Protein AF-A0A9D1A1F4-F1 (afdb_monomer)

Sequence (70 aa):
MNFEDWQVRVDSIDLGDLRLYHAYAFNEKTQQIIEGDTEDPDEEYVRQRFQQQLAMTLMQLEMERQMGER

Radius of gyration: 14.2 Å; Cα contacts (8 Å, |Δi|>4): 94; chains: 1; bounding box: 26×20×47 Å

pLDDT: mean 90.11, std 8.8, range [48.09, 96.88]

Secondary structure (DSSP, 8-state):
--GGGEEEEEEEEE-SS-EEEEEEEEETTTTEEEEEEEEES-HHHHHHHHHHHHHHHHHHHHHHHHHHT-

Solvent-accessible surface area (backbone atoms only — not comparable to full-atom values): 4125 Å² total; per-residue (Å²): 131,65,72,88,57,47,49,77,48,73,50,74,48,81,70,85,91,48,51,37,22,41,27,36,31,40,24,80,91,78,73,46,76,48,77,46,96,54,73,35,73,46,58,66,60,30,48,56,53,35,54,54,50,50,54,52,52,54,51,50,55,46,50,52,51,65,64,70,78,112

Structure (mmCIF, N/CA/C/O backbone):
data_AF-A0A9D1A1F4-F1
#
_entry.id   AF-A0A9D1A1F4-F1
#
loop_
_atom_site.group_PDB
_atom_site.id
_atom_site.type_symbol
_atom_site.label_atom_id
_atom_site.label_alt_id
_atom_site.label_comp_id
_atom_site.label_asym_id
_atom_site.label_entity_id
_atom_site.label_seq_id
_atom_site.pdbx_PDB_ins_code
_atom_site.Cartn_x
_atom_site.Cartn_y
_atom_site.Cartn_z
_atom_site.occupancy
_atom_site.B_iso_or_equiv
_atom_site.auth_seq_id
_atom_site.auth_comp_id
_atom_site.auth_asym_id
_atom_site.auth_atom_id
_atom_site.pdbx_PDB_model_num
ATOM 1 N N . MET A 1 1 ? -7.873 0.514 16.097 1.00 67.81 1 MET A N 1
ATOM 2 C CA . MET A 1 1 ? -7.856 -0.409 14.925 1.00 67.81 1 MET A CA 1
ATOM 3 C C . MET A 1 1 ? -6.562 -1.208 14.970 1.00 67.81 1 MET A C 1
ATOM 5 O O . MET A 1 1 ? -5.549 -0.615 15.309 1.00 67.81 1 MET A O 1
ATOM 9 N N . ASN A 1 2 ? -6.561 -2.508 14.649 1.00 74.75 2 ASN A N 1
ATOM 10 C CA . ASN A 1 2 ? -5.336 -3.321 14.701 1.00 74.75 2 ASN A CA 1
ATOM 11 C C . ASN A 1 2 ? -4.636 -3.366 13.337 1.00 74.75 2 ASN A C 1
ATOM 13 O O . ASN A 1 2 ? -5.295 -3.494 12.309 1.00 74.75 2 ASN A O 1
ATOM 17 N N . PHE A 1 3 ? -3.301 -3.303 13.332 1.00 74.12 3 PHE A N 1
ATOM 18 C CA . PHE A 1 3 ? -2.476 -3.394 12.116 1.00 74.12 3 PHE A CA 1
ATOM 19 C C . PHE A 1 3 ? -2.673 -4.727 11.374 1.00 74.12 3 PHE A C 1
ATOM 21 O O . PHE A 1 3 ? -2.683 -4.762 10.152 1.00 74.12 3 PHE A O 1
ATOM 28 N N . GLU A 1 4 ? -2.913 -5.810 12.116 1.00 82.44 4 GLU A N 1
ATOM 29 C CA . GLU A 1 4 ? -3.139 -7.161 11.581 1.00 82.44 4 GLU A CA 1
ATOM 30 C C . GLU A 1 4 ? -4.409 -7.286 10.722 1.00 82.44 4 GLU A C 1
ATOM 32 O O . GLU A 1 4 ? -4.533 -8.227 9.943 1.00 82.44 4 GLU A O 1
ATOM 37 N N . ASP A 1 5 ? -5.345 -6.337 10.836 1.00 88.81 5 ASP A N 1
ATOM 38 C CA . ASP A 1 5 ? -6.565 -6.308 10.022 1.00 88.81 5 ASP A CA 1
ATOM 39 C C . ASP A 1 5 ? -6.332 -5.732 8.611 1.00 88.81 5 ASP A C 1
ATOM 41 O O . ASP A 1 5 ? -7.247 -5.746 7.785 1.00 88.81 5 ASP A O 1
ATOM 45 N N . TRP A 1 6 ? -5.135 -5.202 8.335 1.00 92.75 6 TRP A N 1
ATOM 46 C CA . TRP A 1 6 ? -4.789 -4.559 7.070 1.00 92.75 6 TRP A CA 1
ATOM 47 C C . TRP A 1 6 ? -3.950 -5.479 6.187 1.00 9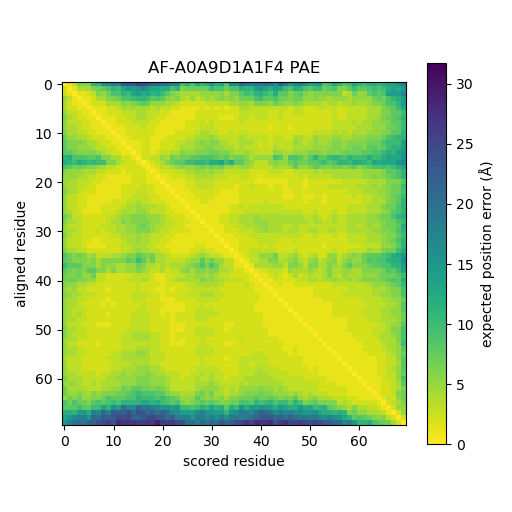2.75 6 TRP A C 1
ATOM 49 O O . TRP A 1 6 ? -2.850 -5.897 6.547 1.00 92.75 6 TRP A O 1
ATOM 59 N N . GLN A 1 7 ? -4.453 -5.755 4.987 1.00 93.62 7 GLN A N 1
ATOM 60 C CA . GLN A 1 7 ? -3.728 -6.505 3.967 1.00 93.62 7 GLN A CA 1
ATOM 61 C C . GLN A 1 7 ? -2.997 -5.541 3.037 1.00 93.62 7 GLN A C 1
ATOM 63 O O . GLN A 1 7 ? -3.640 -4.753 2.346 1.00 93.62 7 GLN A O 1
ATOM 68 N N . VAL A 1 8 ? -1.667 -5.633 2.988 1.00 92.81 8 VAL A N 1
ATOM 69 C CA . VAL A 1 8 ? -0.836 -4.865 2.049 1.00 92.81 8 VAL A CA 1
ATOM 70 C C . VAL A 1 8 ? -0.774 -5.572 0.700 1.00 92.81 8 VAL A C 1
ATOM 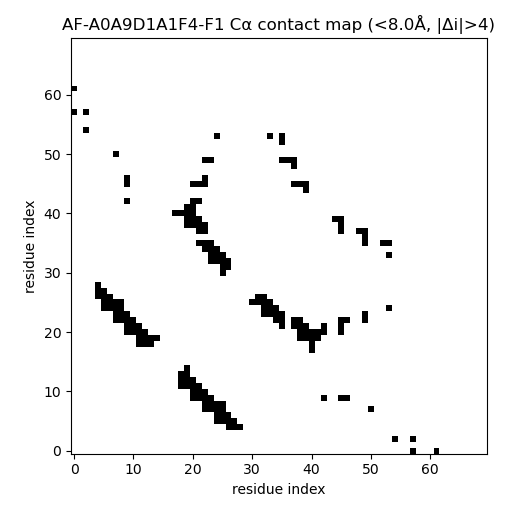72 O O . VAL A 1 8 ? -0.439 -6.756 0.624 1.00 92.81 8 VAL A O 1
ATOM 75 N N . ARG A 1 9 ? -1.039 -4.827 -0.370 1.00 94.69 9 ARG A N 1
ATOM 76 C CA . ARG A 1 9 ? -0.935 -5.270 -1.761 1.00 94.69 9 ARG A CA 1
ATOM 77 C C . ARG A 1 9 ? -0.032 -4.326 -2.539 1.00 94.69 9 ARG A C 1
ATOM 79 O O . ARG A 1 9 ? 0.133 -3.171 -2.160 1.00 94.69 9 ARG A O 1
ATOM 86 N N . VAL A 1 10 ? 0.577 -4.859 -3.592 1.00 95.19 10 VAL A N 1
ATOM 87 C CA . VAL A 1 10 ? 1.395 -4.093 -4.531 1.00 95.19 10 VAL A CA 1
ATOM 88 C C . VAL A 1 10 ? 0.931 -4.476 -5.922 1.00 95.19 10 VAL A C 1
ATOM 90 O O . VAL A 1 10 ? 1.024 -5.645 -6.296 1.00 95.19 10 VAL A O 1
ATOM 93 N N . ASP A 1 11 ? 0.406 -3.497 -6.642 1.00 95.19 11 ASP A N 1
ATOM 94 C CA . ASP A 1 11 ? -0.007 -3.639 -8.028 1.00 95.19 11 ASP A CA 1
ATOM 95 C C . ASP A 1 11 ? 1.061 -3.024 -8.932 1.00 95.19 11 ASP A C 1
ATOM 97 O O . 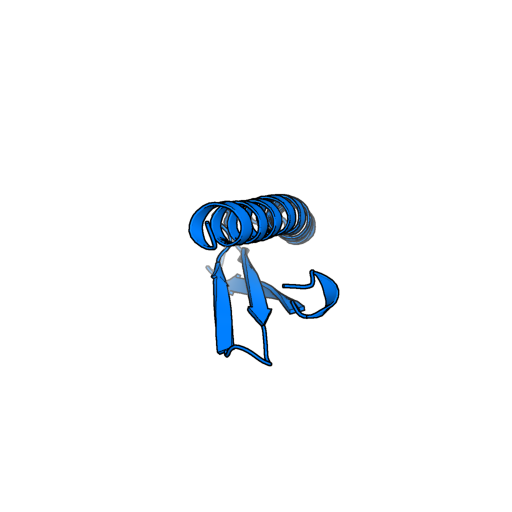ASP A 1 11 ? 1.876 -2.208 -8.501 1.00 95.19 11 ASP A O 1
ATOM 101 N N . SER A 1 12 ? 1.078 -3.438 -10.198 1.00 94.75 12 SER A N 1
ATOM 102 C CA . SER A 1 12 ? 2.040 -2.932 -11.172 1.00 94.75 12 SER A CA 1
ATOM 103 C C . SER A 1 12 ? 1.354 -2.454 -12.439 1.00 94.75 12 SER A C 1
ATOM 105 O O . SER A 1 12 ? 0.471 -3.145 -12.955 1.00 94.75 12 SER A O 1
ATOM 107 N N . ILE A 1 13 ? 1.828 -1.342 -12.986 1.00 93.62 13 ILE A N 1
ATOM 108 C CA . ILE A 1 13 ? 1.426 -0.815 -14.286 1.00 93.62 13 ILE A CA 1
ATOM 109 C C . ILE A 1 13 ? 2.594 -0.999 -15.252 1.00 93.62 13 ILE A C 1
ATOM 111 O O . ILE A 1 13 ? 3.721 -0.595 -14.967 1.00 93.62 13 ILE A O 1
ATOM 115 N N . ASP A 1 14 ? 2.321 -1.627 -16.393 1.00 94.62 14 ASP A N 1
ATOM 116 C CA . ASP A 1 14 ? 3.290 -1.810 -17.471 1.00 94.62 14 ASP A CA 1
ATOM 117 C C . ASP A 1 14 ? 3.171 -0.657 -18.478 1.00 94.62 14 ASP A C 1
ATOM 119 O O . ASP A 1 14 ? 2.104 -0.445 -19.060 1.00 94.62 14 ASP A O 1
ATOM 123 N N . LEU A 1 15 ? 4.253 0.101 -18.656 1.00 93.19 15 LEU A N 1
ATOM 124 C CA . LEU A 1 15 ? 4.348 1.244 -19.569 1.00 93.19 15 LEU A CA 1
ATOM 125 C C . LEU A 1 15 ? 5.159 0.914 -20.835 1.00 93.19 15 LEU A C 1
ATOM 127 O O . LEU A 1 15 ? 5.422 1.797 -21.649 1.00 93.19 15 LEU A O 1
ATOM 131 N N . GLY A 1 16 ? 5.524 -0.356 -21.036 1.00 92.56 16 GLY A N 1
ATOM 132 C CA . GLY A 1 16 ? 6.282 -0.842 -22.186 1.00 92.56 16 GLY A CA 1
ATOM 133 C C . GLY A 1 16 ? 7.782 -0.946 -21.915 1.00 92.56 16 GLY A C 1
ATOM 134 O O . GLY A 1 16 ? 8.338 -2.039 -21.981 1.00 92.56 16 GLY A O 1
ATOM 135 N N . ASP A 1 17 ? 8.447 0.172 -21.622 1.00 93.19 17 ASP A N 1
ATOM 136 C CA . ASP A 1 17 ? 9.878 0.224 -21.274 1.00 93.19 17 ASP A CA 1
ATOM 137 C C . ASP A 1 17 ? 10.134 0.260 -19.759 1.00 93.19 17 ASP A C 1
ATOM 139 O O . ASP A 1 17 ? 11.249 -0.005 -19.305 1.00 93.19 17 ASP A O 1
ATOM 143 N N . LEU A 1 18 ? 9.091 0.545 -18.982 1.00 92.00 18 LEU A N 1
ATOM 144 C CA . LEU A 1 18 ? 9.125 0.676 -17.535 1.00 92.00 18 LEU A CA 1
ATOM 145 C C . LEU A 1 18 ? 7.920 -0.027 -16.914 1.00 92.00 18 LEU A C 1
ATOM 147 O O . LEU A 1 18 ? 6.811 0.014 -17.445 1.00 92.00 18 LEU A O 1
ATOM 151 N N . ARG A 1 19 ? 8.126 -0.631 -15.747 1.00 94.88 19 ARG A N 1
ATOM 152 C CA . ARG A 1 19 ? 7.047 -1.092 -14.878 1.00 94.88 19 ARG A CA 1
ATOM 153 C C . ARG A 1 19 ? 7.057 -0.237 -13.627 1.00 94.88 19 ARG A C 1
ATOM 155 O O . ARG A 1 19 ? 8.106 -0.124 -13.010 1.00 94.88 19 ARG A O 1
ATOM 162 N N . LEU A 1 20 ? 5.924 0.356 -13.280 1.00 95.75 20 LEU A N 1
ATOM 163 C CA . LEU A 1 20 ? 5.757 1.093 -12.029 1.00 95.75 20 LEU A CA 1
ATOM 164 C C . LEU A 1 20 ? 4.978 0.233 -11.047 1.00 95.75 20 LEU A C 1
ATOM 166 O O . LEU A 1 20 ? 4.010 -0.417 -11.441 1.00 95.75 20 LEU A O 1
ATOM 170 N N . TYR A 1 21 ? 5.394 0.238 -9.787 1.00 96.56 21 TYR A N 1
ATOM 171 C CA . TYR A 1 21 ? 4.701 -0.441 -8.703 1.00 96.56 21 TYR A CA 1
ATOM 172 C C . TYR A 1 21 ? 4.025 0.575 -7.794 1.00 96.5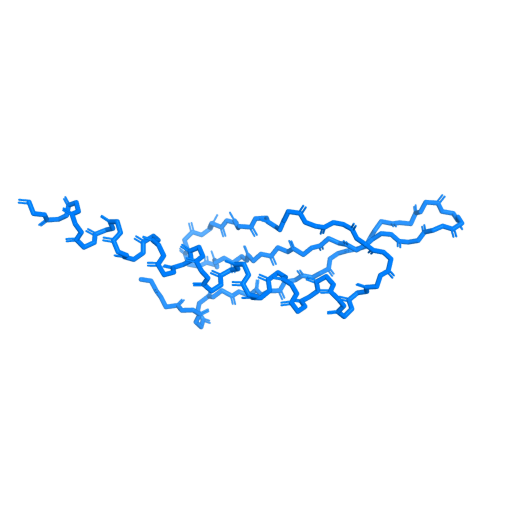6 21 TYR A C 1
ATOM 174 O O . TYR A 1 21 ? 4.613 1.601 -7.469 1.00 96.56 21 TYR A O 1
ATOM 182 N N . HIS A 1 22 ? 2.809 0.258 -7.361 1.00 95.06 22 HIS A N 1
ATOM 183 C CA . HIS A 1 22 ? 2.015 1.053 -6.429 1.00 95.06 22 HIS A CA 1
ATOM 184 C C . HIS A 1 22 ? 1.508 0.152 -5.308 1.00 95.06 22 HIS A C 1
ATOM 186 O O . HIS A 1 22 ? 0.999 -0.940 -5.569 1.00 95.06 22 HIS A O 1
ATOM 192 N N . ALA A 1 23 ? 1.644 0.589 -4.059 1.00 96.88 23 ALA A N 1
ATOM 193 C CA . ALA A 1 23 ? 1.200 -0.177 -2.902 1.00 96.88 23 ALA A CA 1
ATOM 194 C C . ALA A 1 23 ? -0.013 0.458 -2.227 1.00 96.88 23 ALA A C 1
ATOM 196 O O . ALA A 1 23 ? -0.115 1.676 -2.109 1.00 96.88 23 ALA A O 1
ATOM 197 N N . TYR A 1 24 ? -0.904 -0.390 -1.723 1.00 96.31 24 TYR A N 1
ATOM 198 C CA . TYR A 1 24 ? -2.070 0.012 -0.944 1.00 96.31 24 TYR A CA 1
ATOM 199 C C . TYR A 1 24 ? -2.375 -1.019 0.138 1.00 96.31 24 TYR A C 1
ATOM 201 O O . TYR A 1 24 ? -1.924 -2.169 0.097 1.00 96.31 24 TYR A O 1
ATOM 209 N N . ALA A 1 25 ? -3.147 -0.603 1.136 1.00 96.31 25 ALA A N 1
ATOM 210 C CA . ALA A 1 25 ? -3.622 -1.456 2.209 1.00 96.31 25 ALA A CA 1
ATOM 211 C C . ALA A 1 25 ? -5.142 -1.460 2.235 1.00 96.31 25 ALA A C 1
ATOM 213 O O . ALA A 1 25 ? -5.775 -0.406 2.176 1.00 96.31 25 ALA A O 1
ATOM 214 N N . PHE A 1 26 ? -5.721 -2.647 2.382 1.00 95.50 26 PHE A N 1
ATOM 215 C CA . PHE A 1 26 ? -7.161 -2.830 2.487 1.00 95.50 26 PHE A CA 1
ATOM 216 C C . PHE A 1 26 ? -7.542 -3.457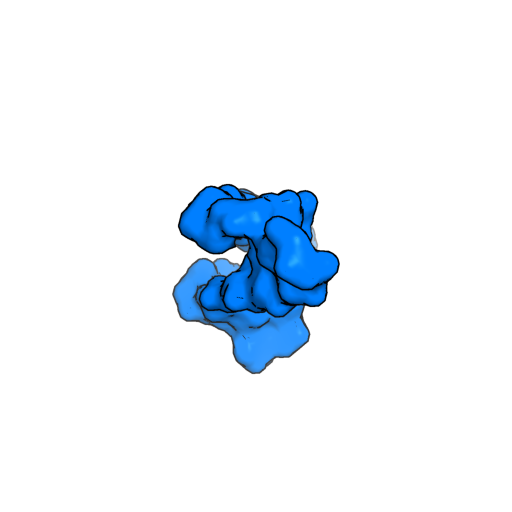 3.823 1.00 95.50 26 PHE A C 1
ATOM 218 O O . PHE A 1 26 ? -6.943 -4.448 4.247 1.00 95.50 26 PHE A O 1
ATOM 225 N N . ASN A 1 27 ? -8.571 -2.902 4.460 1.00 94.19 27 ASN A N 1
ATOM 226 C CA . ASN A 1 27 ? -9.206 -3.490 5.629 1.00 94.19 27 ASN A CA 1
ATOM 227 C C . ASN A 1 27 ? -10.553 -4.104 5.231 1.00 94.19 27 ASN A C 1
ATOM 229 O O . ASN A 1 27 ? -11.537 -3.394 5.022 1.00 94.19 27 ASN A O 1
ATOM 233 N N . GLU A 1 28 ? -10.619 -5.435 5.167 1.00 91.19 28 GLU A N 1
ATOM 234 C CA . GLU A 1 28 ? -11.838 -6.159 4.775 1.00 91.19 28 GLU A CA 1
ATOM 235 C C . GLU A 1 28 ? -13.026 -5.887 5.707 1.00 91.19 28 GLU A C 1
ATOM 237 O O . GLU A 1 28 ? -14.172 -5.850 5.256 1.00 91.19 28 GLU A O 1
ATOM 242 N N . LYS A 1 29 ? -12.778 -5.671 7.003 1.00 91.25 29 LYS A N 1
ATOM 243 C CA . LYS A 1 29 ? -13.844 -5.479 7.997 1.00 91.25 29 LYS A CA 1
ATOM 244 C C . LYS A 1 29 ? -14.522 -4.123 7.842 1.00 91.25 29 LYS A C 1
ATOM 246 O O . LYS A 1 29 ? -15.733 -4.027 8.023 1.00 91.25 29 LYS A O 1
ATOM 251 N N . THR A 1 30 ? -13.749 -3.083 7.538 1.00 91.19 30 THR A N 1
ATOM 252 C CA . THR A 1 30 ? -14.253 -1.704 7.433 1.00 91.19 30 THR A CA 1
ATOM 253 C C . THR A 1 30 ? -14.440 -1.232 5.997 1.00 91.19 30 THR A C 1
ATOM 255 O O . THR A 1 30 ? -14.997 -0.157 5.794 1.00 91.19 30 THR A O 1
ATOM 258 N N . GLN A 1 31 ? -14.009 -2.027 5.012 1.00 92.94 31 GLN A N 1
ATOM 259 C CA . GLN A 1 31 ? -13.990 -1.675 3.588 1.00 92.94 31 GLN A CA 1
ATOM 260 C C . GLN A 1 31 ? -13.175 -0.400 3.299 1.00 92.94 31 GLN A C 1
ATOM 262 O O . GLN A 1 31 ? -13.429 0.304 2.325 1.00 92.94 31 GLN A O 1
ATOM 267 N N . GLN A 1 32 ? -12.200 -0.085 4.156 1.00 92.19 32 GLN A N 1
ATOM 268 C CA . GLN A 1 32 ? -11.334 1.081 3.997 1.00 92.19 32 GLN A CA 1
ATOM 269 C C . GLN A 1 32 ? -10.086 0.734 3.191 1.00 92.19 32 GLN A C 1
ATOM 271 O O . GLN A 1 32 ? -9.531 -0.357 3.328 1.00 92.19 32 GLN A O 1
ATOM 276 N N . ILE A 1 33 ? -9.631 1.701 2.395 1.00 94.31 33 ILE A N 1
ATOM 277 C CA . ILE A 1 33 ? -8.404 1.628 1.601 1.00 94.31 33 ILE A CA 1
ATOM 278 C C . ILE A 1 33 ? -7.490 2.777 2.025 1.00 94.31 33 ILE A C 1
ATOM 280 O O . ILE A 1 33 ? -7.952 3.907 2.197 1.00 94.31 33 ILE A O 1
ATOM 284 N N . ILE A 1 34 ? -6.206 2.477 2.197 1.00 94.62 34 ILE A N 1
ATOM 285 C CA . ILE A 1 34 ? -5.136 3.465 2.342 1.00 94.62 34 ILE A CA 1
ATOM 286 C C . ILE A 1 34 ? -4.187 3.263 1.167 1.00 94.62 34 ILE A C 1
ATOM 288 O O . ILE A 1 34 ? -3.579 2.202 1.039 1.00 94.62 34 ILE A O 1
ATOM 292 N N . GLU A 1 35 ? -4.083 4.279 0.321 1.00 94.75 35 GLU A N 1
ATOM 293 C CA . GLU A 1 35 ? -3.178 4.303 -0.826 1.00 94.75 35 GLU A CA 1
ATOM 294 C C . GLU A 1 35 ? -1.786 4.778 -0.393 1.00 94.75 35 GLU A C 1
ATOM 296 O O . GLU A 1 35 ? -1.656 5.660 0.463 1.00 94.75 35 GLU A O 1
ATOM 301 N N . GLY A 1 36 ? -0.744 4.193 -0.981 1.00 89.56 36 GLY A N 1
ATOM 302 C CA . GLY A 1 36 ? 0.621 4.690 -0.864 1.00 89.56 36 GLY A CA 1
ATOM 303 C C . GLY A 1 36 ? 0.829 5.980 -1.649 1.00 89.56 36 GLY A C 1
ATOM 304 O O . GLY A 1 36 ? 0.075 6.302 -2.563 1.00 89.56 36 GLY A O 1
ATOM 305 N N . ASP A 1 37 ? 1.856 6.738 -1.278 1.00 87.19 37 ASP A N 1
ATOM 306 C CA . ASP A 1 37 ? 2.222 7.994 -1.947 1.00 87.19 37 ASP A CA 1
ATOM 307 C C . ASP A 1 37 ? 3.350 7.837 -2.983 1.00 87.19 37 ASP A C 1
ATOM 309 O O . ASP A 1 37 ? 3.784 8.821 -3.582 1.00 87.19 37 ASP A O 1
ATOM 313 N N . THR A 1 38 ? 3.847 6.613 -3.170 1.00 87.75 38 THR A N 1
ATOM 314 C CA . THR A 1 38 ? 5.072 6.323 -3.917 1.00 87.75 38 THR A CA 1
ATOM 315 C C . THR A 1 38 ? 4.805 5.332 -5.047 1.00 87.75 38 THR A C 1
ATOM 317 O O . THR A 1 38 ? 4.329 4.224 -4.802 1.00 87.75 38 THR A O 1
ATOM 320 N N . GLU A 1 39 ? 5.214 5.715 -6.259 1.00 89.00 39 GLU A N 1
ATOM 321 C CA . GLU A 1 39 ? 5.323 4.844 -7.431 1.00 89.00 39 GLU A CA 1
ATOM 322 C C . GLU A 1 39 ? 6.800 4.737 -7.839 1.00 89.00 39 GLU A C 1
ATOM 324 O O . GLU A 1 39 ? 7.463 5.759 -8.024 1.00 89.00 39 GLU A O 1
ATOM 329 N N . ASP A 1 40 ? 7.332 3.521 -7.975 1.00 94.38 40 ASP A N 1
ATOM 330 C CA . ASP A 1 40 ? 8.745 3.288 -8.321 1.00 94.38 40 ASP A CA 1
ATOM 331 C C . ASP A 1 40 ? 8.902 1.979 -9.120 1.00 94.38 40 ASP A C 1
ATOM 333 O O . ASP A 1 40 ? 8.066 1.080 -8.977 1.00 94.38 40 ASP A O 1
ATOM 337 N N . PRO A 1 41 ? 9.930 1.839 -9.979 1.00 92.81 41 PRO A N 1
ATOM 338 C CA . PRO A 1 41 ? 10.240 0.575 -10.645 1.00 92.81 41 PRO A CA 1
ATOM 339 C C . PRO A 1 41 ? 10.730 -0.568 -9.749 1.00 92.81 41 PRO A C 1
ATOM 341 O O . PRO A 1 41 ? 10.810 -1.699 -10.230 1.00 92.81 41 PRO A O 1
ATOM 344 N N . ASP A 1 42 ? 11.057 -0.322 -8.483 1.00 95.06 42 ASP A N 1
ATOM 345 C CA . ASP A 1 42 ? 11.438 -1.361 -7.526 1.00 95.06 42 ASP A CA 1
ATOM 346 C C . ASP A 1 42 ? 10.258 -1.749 -6.609 1.00 95.06 42 ASP A C 1
ATOM 348 O O . ASP A 1 42 ? 9.859 -1.009 -5.707 1.00 95.06 42 ASP A O 1
ATOM 352 N N . GLU A 1 43 ? 9.705 -2.951 -6.820 1.00 95.25 43 GLU A N 1
ATOM 353 C CA . GLU A 1 43 ? 8.579 -3.481 -6.036 1.00 95.25 43 GLU A CA 1
ATOM 354 C C . GLU A 1 43 ? 8.905 -3.599 -4.539 1.00 95.25 43 GLU A C 1
ATOM 356 O O . GLU A 1 43 ? 8.057 -3.316 -3.685 1.00 95.25 43 GLU A O 1
ATOM 361 N N . GLU A 1 44 ? 10.122 -4.036 -4.200 1.00 95.31 44 GLU A N 1
ATOM 362 C CA . GLU A 1 44 ? 10.515 -4.239 -2.808 1.00 95.31 44 GLU A CA 1
ATOM 363 C C . GLU A 1 44 ? 10.668 -2.890 -2.103 1.00 95.31 44 GLU A C 1
ATOM 365 O O . GLU A 1 44 ? 10.185 -2.727 -0.977 1.00 95.31 44 GLU A O 1
ATOM 370 N N . TYR A 1 45 ? 11.248 -1.903 -2.791 1.00 95.31 45 TYR A N 1
ATOM 371 C CA . TYR A 1 45 ? 11.320 -0.532 -2.299 1.00 95.31 45 TYR A CA 1
ATOM 372 C C . TYR A 1 45 ? 9.924 0.037 -2.009 1.00 95.31 45 TYR A C 1
ATOM 374 O O . TYR A 1 45 ? 9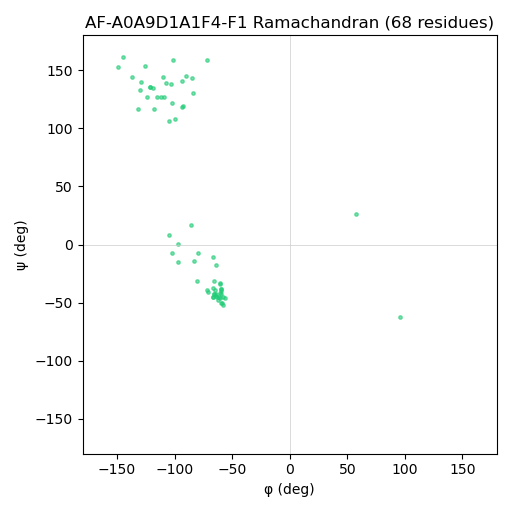.668 0.485 -0.886 1.00 95.31 45 TYR A O 1
ATOM 382 N N . VAL A 1 46 ? 8.999 -0.038 -2.973 1.00 95.88 46 VAL A N 1
ATOM 383 C CA . VAL A 1 46 ? 7.618 0.457 -2.820 1.00 95.88 46 VAL A CA 1
ATOM 384 C C . VAL A 1 46 ? 6.920 -0.231 -1.650 1.00 95.88 46 VAL A C 1
ATOM 386 O O . VAL A 1 46 ? 6.329 0.433 -0.795 1.00 95.88 46 VAL A O 1
ATOM 389 N N . ARG A 1 47 ? 7.051 -1.559 -1.541 1.00 94.62 47 ARG A N 1
ATOM 390 C CA . ARG A 1 47 ? 6.467 -2.343 -0.446 1.00 94.62 47 ARG A CA 1
ATOM 391 C C . ARG A 1 47 ? 6.988 -1.902 0.920 1.00 94.62 47 ARG A C 1
ATOM 393 O O . ARG A 1 47 ? 6.187 -1.673 1.828 1.00 94.62 47 ARG A O 1
ATOM 400 N N . GLN A 1 48 ? 8.306 -1.788 1.083 1.00 94.75 48 GLN A N 1
ATOM 401 C CA . GLN A 1 48 ? 8.916 -1.414 2.362 1.00 94.75 48 GLN A CA 1
ATOM 402 C C . GLN A 1 48 ? 8.554 0.021 2.763 1.00 94.75 48 GLN A C 1
ATOM 404 O O . GLN A 1 48 ? 8.222 0.275 3.925 1.00 94.75 48 GLN A O 1
ATOM 409 N N . ARG A 1 49 ? 8.581 0.960 1.810 1.00 95.06 49 ARG A N 1
ATOM 410 C CA . ARG A 1 49 ? 8.210 2.363 2.053 1.00 95.06 49 ARG A CA 1
ATOM 411 C C . ARG A 1 49 ? 6.749 2.481 2.460 1.00 95.06 49 ARG A C 1
ATOM 413 O O . ARG A 1 49 ? 6.451 3.118 3.471 1.00 95.06 49 ARG A O 1
ATOM 420 N N . PHE A 1 50 ? 5.861 1.789 1.755 1.00 96.31 50 PHE A N 1
ATOM 421 C CA . PHE A 1 50 ? 4.443 1.801 2.078 1.00 96.31 50 PHE A CA 1
ATOM 422 C C . PHE A 1 50 ? 4.136 1.175 3.443 1.00 96.31 50 PHE A C 1
ATOM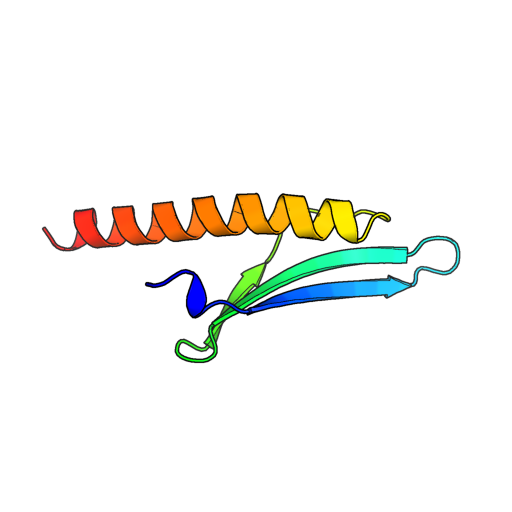 424 O O . PHE A 1 50 ? 3.336 1.717 4.198 1.00 96.31 50 PHE A O 1
ATOM 431 N N . GLN A 1 51 ? 4.802 0.082 3.829 1.00 93.69 51 GLN A N 1
ATOM 432 C CA . GLN A 1 51 ? 4.622 -0.505 5.165 1.00 93.69 51 GLN A CA 1
ATOM 433 C C . GLN A 1 51 ? 4.975 0.479 6.294 1.00 93.69 51 GLN A C 1
ATOM 435 O O . GLN A 1 51 ? 4.279 0.523 7.311 1.00 93.69 51 GLN A O 1
ATOM 440 N N . GLN A 1 52 ? 6.020 1.295 6.112 1.00 93.69 52 GLN A N 1
ATOM 441 C CA . GLN A 1 52 ? 6.386 2.350 7.065 1.00 93.69 52 GLN A CA 1
ATOM 442 C C . GLN A 1 52 ? 5.325 3.456 7.113 1.00 93.69 52 GLN A C 1
ATOM 444 O O . GLN A 1 52 ? 4.919 3.869 8.201 1.00 93.69 52 GLN A O 1
ATOM 449 N N . GLN A 1 53 ? 4.851 3.904 5.947 1.00 94.31 53 GLN A N 1
ATOM 450 C CA . GLN A 1 53 ? 3.785 4.900 5.837 1.00 94.31 53 GLN A CA 1
ATOM 451 C C . GLN A 1 53 ? 2.502 4.412 6.523 1.00 94.31 53 GLN A C 1
ATOM 453 O O . GLN A 1 53 ? 1.971 5.103 7.390 1.00 94.31 53 GLN A O 1
ATOM 458 N N . LEU A 1 54 ? 2.060 3.191 6.211 1.00 93.81 54 LEU A N 1
ATOM 459 C CA . LEU A 1 54 ? 0.866 2.573 6.778 1.00 93.81 54 LEU A CA 1
ATOM 460 C C . LEU A 1 54 ? 0.930 2.515 8.307 1.00 93.81 54 LEU A C 1
ATOM 462 O O . LEU A 1 54 ? -0.036 2.878 8.977 1.00 93.81 54 LEU A O 1
ATOM 466 N N . ALA A 1 55 ? 2.065 2.097 8.873 1.00 93.12 55 ALA A N 1
ATOM 467 C CA . ALA A 1 55 ? 2.238 2.038 10.322 1.00 93.12 55 ALA A CA 1
ATOM 468 C C . ALA A 1 55 ? 2.069 3.419 10.981 1.00 93.12 55 ALA A C 1
ATOM 470 O O . ALA A 1 55 ? 1.389 3.531 12.004 1.00 93.12 55 ALA A O 1
ATOM 471 N N . MET A 1 56 ? 2.632 4.476 10.382 1.00 92.88 56 MET A N 1
ATOM 472 C CA . MET A 1 56 ? 2.476 5.849 10.877 1.00 92.88 56 MET A CA 1
ATOM 473 C C . MET A 1 56 ? 1.033 6.345 10.749 1.00 92.88 56 MET A C 1
ATOM 475 O O . MET A 1 56 ? 0.490 6.884 11.712 1.00 92.88 56 MET A O 1
ATOM 479 N N . THR A 1 57 ? 0.389 6.121 9.600 1.00 92.44 57 THR A N 1
ATOM 480 C CA . THR A 1 57 ? -1.003 6.527 9.361 1.00 92.44 57 THR A CA 1
ATOM 481 C C . THR A 1 57 ? -1.956 5.864 10.351 1.00 92.44 57 THR A C 1
ATOM 483 O O . THR A 1 57 ? -2.786 6.536 10.959 1.00 92.44 57 THR A O 1
ATOM 486 N N . LEU A 1 58 ? -1.820 4.554 10.572 1.00 91.50 58 LEU A N 1
ATOM 487 C CA . LEU A 1 58 ? -2.674 3.832 11.515 1.00 91.50 58 LEU A CA 1
ATOM 488 C C . LEU A 1 58 ? -2.442 4.278 12.962 1.00 91.50 58 LEU A C 1
ATOM 490 O O . LEU A 1 58 ? -3.402 4.396 13.722 1.00 91.50 58 LEU A O 1
ATOM 494 N N . MET A 1 59 ? -1.194 4.577 13.334 1.00 92.06 59 MET A N 1
ATOM 495 C CA . MET A 1 59 ? -0.878 5.132 14.650 1.00 92.06 59 MET A CA 1
ATOM 496 C C . MET A 1 59 ? -1.509 6.518 14.846 1.00 92.06 59 MET A C 1
ATOM 498 O O . MET A 1 59 ? -2.084 6.777 15.902 1.00 92.06 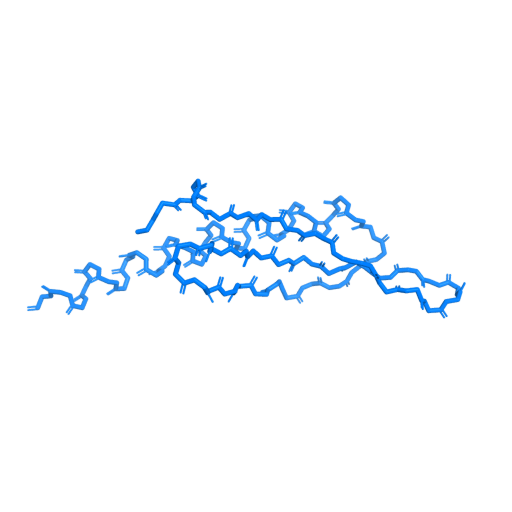59 MET A O 1
ATOM 502 N N . GLN A 1 60 ? -1.451 7.388 13.834 1.00 90.50 60 GLN A N 1
ATOM 503 C CA . GLN A 1 60 ? -2.078 8.709 13.881 1.00 90.50 60 GLN A CA 1
ATOM 504 C C . GLN A 1 60 ? -3.602 8.608 14.035 1.00 90.50 60 GLN A C 1
ATOM 506 O O . GLN A 1 60 ? -4.162 9.254 14.918 1.00 90.50 60 GLN A O 1
ATOM 511 N N . LEU A 1 61 ? -4.264 7.765 13.237 1.00 87.81 61 LEU A N 1
ATOM 512 C CA . LEU A 1 61 ? -5.716 7.561 13.316 1.00 87.81 61 LEU A CA 1
ATOM 513 C C . LEU A 1 61 ? -6.154 7.047 14.695 1.00 87.81 61 LEU A C 1
ATOM 515 O O . LEU A 1 61 ? -7.188 7.459 15.221 1.00 87.81 61 LEU A O 1
ATOM 519 N N . GLU A 1 62 ? -5.360 6.162 15.298 1.00 88.38 62 GLU A N 1
ATOM 520 C CA . GLU A 1 62 ? -5.610 5.671 16.653 1.00 88.38 62 GLU A CA 1
ATOM 521 C C . GLU A 1 62 ? -5.466 6.792 17.699 1.00 88.38 62 GLU A C 1
ATOM 523 O O . GLU A 1 62 ? -6.324 6.927 18.572 1.00 88.38 62 GLU A O 1
ATOM 528 N N . MET A 1 63 ? -4.439 7.645 17.590 1.00 88.81 63 MET A N 1
ATOM 529 C CA . MET A 1 63 ? -4.272 8.802 18.482 1.00 88.81 63 MET A CA 1
ATOM 530 C C . MET A 1 63 ? -5.407 9.825 18.338 1.00 88.81 63 MET A C 1
ATOM 532 O O . MET A 1 63 ? -5.931 10.309 19.343 1.00 88.81 63 MET A O 1
ATOM 536 N N . GLU A 1 64 ? -5.805 10.150 17.106 1.00 88.88 64 GLU A N 1
ATOM 537 C CA . GLU A 1 64 ? -6.904 11.081 16.823 1.00 88.88 64 GLU A CA 1
ATOM 538 C C . GLU A 1 64 ? 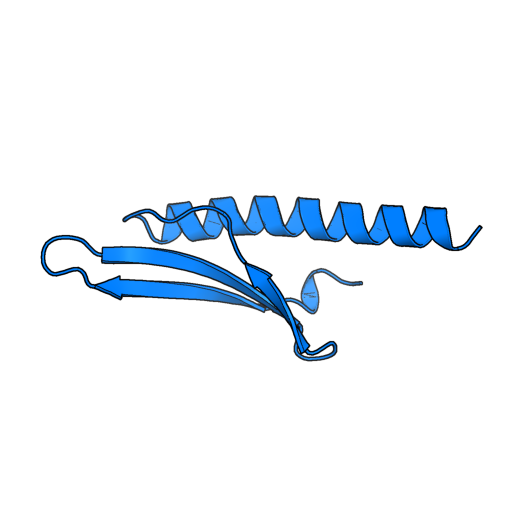-8.220 10.583 17.418 1.00 88.88 64 GLU A C 1
ATOM 540 O O . GLU A 1 64 ? -8.948 11.351 18.052 1.00 88.88 64 GLU A O 1
ATOM 545 N N . ARG A 1 65 ? -8.492 9.279 17.302 1.00 82.69 65 ARG A N 1
ATOM 546 C CA . ARG A 1 65 ? -9.666 8.659 17.912 1.00 82.69 65 ARG A CA 1
ATOM 547 C C . ARG A 1 65 ? -9.654 8.787 19.439 1.00 82.69 65 ARG A C 1
ATOM 549 O O . ARG A 1 65 ? -10.664 9.170 20.021 1.00 82.69 65 ARG A O 1
ATOM 556 N N . GLN A 1 66 ? -8.521 8.525 20.089 1.00 78.88 66 GLN A N 1
ATOM 557 C CA . GLN A 1 66 ? -8.402 8.637 21.551 1.00 78.88 66 GLN A CA 1
ATOM 558 C C . GLN A 1 66 ? -8.551 10.080 22.058 1.00 78.88 66 GLN A C 1
ATOM 560 O O . GLN A 1 66 ? -9.034 10.304 23.168 1.00 78.88 66 GLN A O 1
ATOM 565 N N . MET A 1 67 ? -8.133 11.063 21.260 1.00 80.25 67 MET A N 1
ATOM 566 C CA . MET A 1 67 ? -8.247 12.487 21.592 1.00 80.25 67 MET A CA 1
ATOM 567 C C . MET A 1 67 ? -9.648 13.051 21.318 1.00 80.25 67 MET A C 1
ATOM 569 O O . MET A 1 67 ? -10.070 13.957 22.030 1.00 80.25 67 MET A O 1
ATOM 573 N N . GLY A 1 68 ? -10.359 12.527 20.313 1.00 67.25 68 GLY A N 1
ATOM 574 C CA . GLY A 1 68 ? -11.723 12.934 19.952 1.00 67.25 68 GLY A CA 1
ATOM 575 C C . GLY A 1 68 ? -12.838 12.276 20.777 1.00 67.25 68 GLY A C 1
ATOM 576 O O . GLY A 1 68 ? -13.968 12.751 20.750 1.00 67.25 68 GLY A O 1
ATOM 577 N N . GLU A 1 69 ? -12.539 11.209 21.523 1.00 60.44 69 GLU A N 1
ATOM 578 C CA . GLU A 1 69 ? -13.460 10.558 22.473 1.00 60.44 69 GLU A CA 1
ATOM 579 C C . GLU A 1 69 ? -13.449 11.216 23.885 1.00 60.44 69 GLU A C 1
ATOM 581 O O . GLU A 1 69 ? -13.924 10.616 24.851 1.00 60.44 69 GLU A O 1
ATOM 586 N N . ARG A 1 70 ? -12.926 12.449 24.021 1.00 48.09 70 ARG A N 1
ATOM 587 C CA . ARG A 1 70 ? -12.961 13.284 25.244 1.00 48.09 70 ARG A CA 1
ATOM 588 C C . ARG A 1 70 ? -13.920 14.461 25.112 1.00 48.09 70 ARG A C 1
ATOM 590 O O . ARG A 1 70 ? -14.507 14.823 26.156 1.00 48.09 70 ARG A O 1
#

Mean predicted aligned error: 4.48 Å

Foldseek 3Di:
DDPVQKDKDKDWDDPPVAIWIWIKIARPVVRDIDTDPDIDRDRVVNRVNVVVVSVVVVVVVVVVVVVVVD

Nearest PDB structures (foldseek):
  1whq-assembly1_A  TM=7.040E-01  e=1.432E+00  Mus musculus
  6lay-assembly1_B  TM=6.732E-01  e=1.521E+00  Dioscoreophyllum cumminsii
  6l4n-assembly1_B  TM=6.344E-01  e=2.183E+00  Dioscoreophyllum cumminsii
  6l4n-assembly1_A  TM=6.275E-01  e=2.615E+00  Dioscoreophyllum cumminsii
  6qbt-assembly1_A  TM=6.322E-01  e=3.754E+00  Human T-lymphotropic virus 2

Organism: NCBI:txid2840688